Protein AF-A0A0S8DBJ0-F1 (afdb_monomer_lite)

Secondary structure (DSSP, 8-state):
------HHHHHHHHHHHHHHHHHHHHHHHHHHHHHTT-S--SS-TTTGGGGTTS-HHHHHHHHIIIII--SS---GGGGGGGTTSTTGGGHHHHHHHHHHHHHHHHHHHHHHHHHT-HHHHHHHHHHHHHHHHHHTT------

Structure (mmCIF, N/CA/C/O backbone):
data_AF-A0A0S8DBJ0-F1
#
_entry.id   AF-A0A0S8DBJ0-F1
#
loop_
_atom_site.group_PDB
_atom_site.id
_atom_site.type_symbol
_atom_site.label_atom_id
_atom_site.label_alt_id
_atom_site.label_comp_id
_atom_site.label_asym_id
_atom_site.label_entity_id
_atom_site.label_seq_id
_atom_site.pdbx_PDB_ins_code
_atom_site.Cartn_x
_atom_site.Cartn_y
_atom_site.Cartn_z
_atom_site.occupancy
_atom_site.B_iso_or_equiv
_atom_site.auth_seq_id
_atom_site.auth_comp_id
_atom_site.auth_asym_id
_atom_site.auth_atom_id
_atom_site.pdbx_PDB_model_num
ATOM 1 N N . MET A 1 1 ? -16.990 -23.421 27.534 1.00 41.00 1 MET A N 1
ATOM 2 C CA . MET A 1 1 ? -17.437 -22.055 27.180 1.00 41.00 1 MET A CA 1
ATOM 3 C C . MET A 1 1 ? -17.169 -21.845 25.702 1.00 41.00 1 MET A C 1
ATOM 5 O O . MET A 1 1 ? -16.012 -21.768 25.320 1.00 41.00 1 MET A O 1
ATOM 9 N N . SER A 1 2 ? -18.210 -21.824 24.866 1.00 45.91 2 SER A N 1
ATOM 10 C CA . SER A 1 2 ? -18.066 -21.395 23.471 1.00 45.91 2 SER A CA 1
ATOM 11 C C . SER A 1 2 ? -17.795 -19.893 23.494 1.00 45.91 2 SER A C 1
ATOM 13 O O . SER A 1 2 ? -18.705 -19.124 23.796 1.00 45.91 2 SER A O 1
ATOM 15 N N . SER A 1 3 ? -16.544 -19.488 23.274 1.00 54.16 3 SER A N 1
ATOM 16 C CA . SER A 1 3 ? -16.155 -18.083 23.124 1.00 54.16 3 SER A CA 1
ATOM 17 C C . SER A 1 3 ? -16.946 -17.488 21.957 1.00 54.16 3 SER A C 1
ATOM 19 O O . SER A 1 3 ? -16.649 -17.769 20.797 1.00 54.16 3 SER A O 1
ATOM 21 N N . LYS A 1 4 ? -18.030 -16.758 22.242 1.00 74.00 4 LYS A N 1
ATOM 22 C CA . LYS A 1 4 ? -18.738 -15.994 21.213 1.00 74.00 4 LYS A CA 1
ATOM 23 C C . LYS A 1 4 ? -17.869 -14.782 20.901 1.00 74.00 4 LYS A C 1
ATOM 25 O O . LYS A 1 4 ? -17.658 -13.955 21.782 1.00 74.00 4 LYS A O 1
ATOM 30 N N . ALA A 1 5 ? -17.354 -14.719 19.677 1.00 77.19 5 ALA A N 1
ATOM 31 C CA . ALA A 1 5 ? -16.628 -13.557 19.184 1.00 77.19 5 ALA A CA 1
ATOM 32 C C . ALA A 1 5 ? -17.507 -12.303 19.296 1.00 77.19 5 ALA A C 1
ATOM 34 O O . ALA A 1 5 ? -18.710 -12.358 19.024 1.00 77.19 5 ALA A O 1
ATOM 35 N N . THR A 1 6 ? -16.910 -11.187 19.708 1.00 82.75 6 THR A N 1
ATOM 36 C CA . THR A 1 6 ? -17.620 -9.908 19.813 1.00 82.75 6 THR A CA 1
ATOM 37 C C . THR A 1 6 ? -17.967 -9.374 18.420 1.00 82.75 6 THR A C 1
ATOM 39 O O . THR A 1 6 ? -17.293 -9.703 17.442 1.00 82.75 6 THR A O 1
ATOM 42 N N . GLU A 1 7 ? -18.993 -8.528 18.311 1.00 85.62 7 GLU A N 1
ATOM 43 C CA . GLU A 1 7 ? -19.439 -7.959 17.029 1.00 85.62 7 GLU A CA 1
ATOM 44 C C . GLU A 1 7 ? -18.301 -7.262 16.265 1.00 85.62 7 GLU A C 1
ATOM 46 O O . GLU A 1 7 ? -18.177 -7.423 15.053 1.00 85.62 7 GLU A O 1
ATOM 51 N N . GLU A 1 8 ? -17.400 -6.572 16.967 1.00 85.06 8 GLU A N 1
ATOM 52 C CA . GLU A 1 8 ? -16.236 -5.907 16.377 1.00 85.06 8 GLU A CA 1
ATOM 53 C C . GLU A 1 8 ? -15.179 -6.898 15.878 1.00 85.06 8 GLU A C 1
ATOM 55 O O . GLU A 1 8 ? -14.555 -6.656 14.848 1.00 85.06 8 GLU A O 1
ATOM 60 N N . GLN A 1 9 ? -14.990 -8.030 16.566 1.00 85.12 9 GLN A N 1
ATOM 61 C CA . GLN A 1 9 ? -14.061 -9.079 16.127 1.00 85.12 9 GLN A CA 1
ATOM 62 C C . GLN A 1 9 ? -14.576 -9.765 14.862 1.00 85.12 9 GLN A C 1
ATOM 64 O O . GLN A 1 9 ? -13.801 -10.040 13.948 1.00 85.12 9 GLN A O 1
ATOM 69 N N . LEU A 1 10 ? -15.889 -9.999 14.789 1.00 89.69 10 LEU A N 1
ATOM 70 C CA . LEU A 1 10 ? -16.535 -10.515 13.586 1.00 89.69 10 LEU A CA 1
ATOM 71 C C . LEU A 1 10 ? -16.459 -9.502 12.440 1.00 89.69 10 LEU A C 1
ATOM 73 O O . LEU A 1 10 ? -16.158 -9.883 11.312 1.00 89.69 10 LEU A O 1
ATOM 77 N N . LEU A 1 11 ? -16.686 -8.212 12.710 1.00 89.31 11 LEU A N 1
ATOM 78 C CA . LEU A 1 11 ? -16.542 -7.152 11.711 1.00 89.31 11 LEU A CA 1
ATOM 79 C C . LEU A 1 11 ? -15.111 -7.090 11.162 1.00 89.31 11 LEU A C 1
ATOM 81 O O . LEU A 1 11 ? -14.926 -7.104 9.947 1.00 89.31 11 LEU A O 1
ATOM 85 N N . TYR A 1 12 ? -14.114 -7.078 12.050 1.00 89.75 12 TYR A N 1
ATOM 86 C CA . TYR A 1 12 ? -12.697 -7.111 11.694 1.00 89.75 12 TYR A CA 1
ATOM 87 C C . TYR A 1 12 ? -12.376 -8.328 10.820 1.00 89.75 12 TYR A C 1
ATOM 89 O O . TYR A 1 12 ? -11.821 -8.175 9.733 1.00 89.75 12 TYR A O 1
ATOM 97 N N . ALA A 1 13 ? -12.768 -9.529 11.260 1.00 90.81 13 ALA A N 1
ATOM 98 C CA . ALA A 1 13 ? -12.495 -10.771 10.544 1.00 90.81 13 ALA A CA 1
ATOM 99 C C . ALA A 1 13 ? -13.129 -10.779 9.147 1.00 90.81 13 ALA A C 1
ATOM 101 O O . ALA A 1 13 ? -12.462 -11.127 8.179 1.00 90.81 13 ALA A O 1
ATOM 102 N N . ASN A 1 14 ? -14.376 -10.319 9.024 1.00 93.19 14 ASN A N 1
ATOM 103 C CA . ASN A 1 14 ? -15.080 -10.252 7.743 1.00 93.19 14 ASN A CA 1
ATOM 104 C C . ASN A 1 14 ? -14.426 -9.274 6.755 1.00 93.19 14 ASN A C 1
ATOM 106 O O . ASN A 1 14 ? -14.379 -9.546 5.554 1.00 93.19 14 ASN A O 1
ATOM 110 N N . ILE A 1 15 ? -13.959 -8.115 7.233 1.00 93.50 15 ILE A N 1
ATOM 111 C CA . ILE A 1 15 ? -13.255 -7.141 6.385 1.00 93.50 15 ILE A CA 1
ATOM 112 C C . ILE A 1 15 ? -11.900 -7.710 5.968 1.00 93.50 15 ILE A C 1
ATOM 114 O O . ILE A 1 15 ? -11.559 -7.654 4.787 1.00 93.50 15 ILE A O 1
ATOM 118 N N . LEU A 1 16 ? -11.162 -8.293 6.915 1.00 93.62 16 LEU A N 1
ATOM 119 C CA . LEU A 1 16 ? -9.848 -8.868 6.660 1.00 93.62 16 LEU A CA 1
ATOM 120 C C . LEU A 1 16 ? -9.920 -10.032 5.668 1.00 93.62 16 LEU A C 1
ATOM 122 O O . LEU A 1 16 ? -9.136 -10.068 4.727 1.00 93.62 16 LEU A O 1
ATOM 126 N N . GLU A 1 17 ? -10.875 -10.946 5.832 1.00 94.81 17 GLU A N 1
ATOM 127 C CA . GLU A 1 17 ? -11.075 -12.087 4.934 1.00 94.81 17 GLU A CA 1
ATOM 128 C C . GLU A 1 17 ? -11.366 -11.624 3.503 1.00 94.81 17 GLU A C 1
ATOM 130 O O . GLU A 1 17 ? -10.691 -12.040 2.559 1.00 94.81 17 GLU A O 1
ATOM 135 N N . LYS A 1 18 ? -12.325 -10.705 3.332 1.00 94.38 18 LYS A N 1
ATOM 136 C CA . LYS A 1 18 ? -12.669 -10.161 2.010 1.00 94.38 18 LYS A CA 1
ATOM 137 C C . LYS A 1 18 ? -11.501 -9.399 1.397 1.00 94.38 18 LYS A C 1
ATOM 139 O O . LYS A 1 18 ? -11.206 -9.588 0.221 1.00 94.38 18 LYS A O 1
ATOM 144 N N . GLY A 1 19 ? -10.837 -8.555 2.184 1.00 93.19 19 GLY A N 1
ATOM 145 C CA . GLY A 1 19 ? -9.683 -7.777 1.744 1.00 93.19 19 GLY A CA 1
ATOM 146 C C . GLY A 1 19 ? -8.518 -8.665 1.314 1.00 93.19 19 GLY A C 1
ATOM 147 O O . GLY A 1 19 ? -7.934 -8.440 0.256 1.00 93.19 19 GLY A O 1
ATOM 148 N N . MET A 1 20 ? -8.235 -9.719 2.081 1.00 95.06 20 MET A N 1
ATOM 149 C CA . MET A 1 20 ? -7.216 -10.715 1.764 1.00 95.06 20 MET A CA 1
ATOM 150 C C . MET A 1 20 ? -7.549 -11.464 0.477 1.00 95.06 20 MET A C 1
ATOM 152 O O . MET A 1 20 ? -6.696 -11.565 -0.398 1.00 95.06 20 MET A O 1
ATOM 156 N N . LEU A 1 21 ? -8.781 -11.957 0.333 1.00 95.81 21 LEU A N 1
ATOM 157 C CA . LEU A 1 21 ? -9.194 -12.713 -0.847 1.00 95.81 21 LEU A CA 1
ATOM 158 C C . LEU A 1 21 ? -9.151 -11.847 -2.113 1.00 95.81 21 LEU A C 1
ATOM 160 O O . LEU A 1 21 ? -8.631 -12.284 -3.138 1.00 95.81 21 LEU A O 1
ATOM 164 N N . VAL A 1 22 ? -9.623 -10.599 -2.032 1.00 95.94 22 VAL A N 1
ATOM 165 C CA . VAL A 1 22 ? -9.529 -9.631 -3.135 1.00 95.94 22 VAL A CA 1
ATOM 166 C C . VAL A 1 22 ? -8.069 -9.330 -3.474 1.00 95.94 22 VAL A C 1
ATOM 168 O O . VAL A 1 22 ? -7.689 -9.411 -4.640 1.00 95.94 22 VAL A O 1
ATOM 171 N N . GLY A 1 23 ? -7.241 -9.022 -2.474 1.00 94.62 23 GLY A N 1
ATOM 172 C CA . GLY A 1 23 ? -5.823 -8.725 -2.675 1.00 94.62 23 GLY A CA 1
ATOM 173 C C . GLY A 1 23 ? -5.051 -9.906 -3.264 1.00 94.62 23 GLY A C 1
ATOM 174 O O . GLY A 1 23 ? -4.247 -9.718 -4.170 1.00 94.62 23 GLY A O 1
ATOM 175 N N . LEU A 1 24 ? -5.348 -11.128 -2.820 1.00 95.38 24 LEU A N 1
ATOM 176 C CA . LEU A 1 24 ? -4.739 -12.357 -3.321 1.00 95.38 24 LEU A CA 1
ATOM 177 C C . LEU A 1 24 ? -5.120 -12.635 -4.779 1.00 95.38 24 LEU A C 1
ATOM 179 O O . LEU A 1 24 ? -4.248 -12.921 -5.596 1.00 95.38 24 LEU A O 1
ATOM 183 N N . ILE A 1 25 ? -6.408 -12.525 -5.122 1.00 97.06 25 ILE A N 1
ATOM 184 C CA . ILE A 1 25 ? -6.869 -12.684 -6.508 1.00 97.06 25 ILE A CA 1
ATOM 185 C C . ILE A 1 25 ? -6.199 -11.641 -7.403 1.00 97.06 25 ILE A C 1
ATOM 187 O O . ILE A 1 25 ? -5.672 -11.988 -8.460 1.00 97.06 25 ILE A O 1
ATOM 191 N N . LEU A 1 26 ? -6.171 -10.378 -6.967 1.00 96.06 26 LEU A N 1
ATOM 192 C CA . LEU A 1 26 ? -5.497 -9.315 -7.706 1.00 96.06 26 LEU A CA 1
ATOM 193 C C . LEU A 1 26 ? -4.005 -9.601 -7.870 1.00 96.06 26 LEU A C 1
ATOM 195 O O . LEU A 1 26 ? -3.502 -9.412 -8.968 1.00 96.06 26 LEU A O 1
ATOM 199 N N . MET A 1 27 ? -3.326 -10.119 -6.844 1.00 95.56 27 MET A N 1
ATOM 200 C CA . MET A 1 27 ? -1.913 -10.497 -6.917 1.00 95.56 27 MET A CA 1
ATOM 201 C C . MET A 1 27 ? -1.653 -11.531 -8.012 1.00 95.56 27 MET A C 1
ATOM 203 O O . MET A 1 27 ? -0.734 -11.354 -8.807 1.00 95.56 27 MET A O 1
ATOM 207 N N . PHE A 1 28 ? -2.479 -12.577 -8.110 1.00 96.38 28 PHE A N 1
ATOM 208 C CA . PHE A 1 28 ? -2.349 -13.554 -9.194 1.00 96.38 28 PHE A CA 1
ATOM 209 C C . PHE A 1 28 ? -2.597 -12.932 -10.570 1.00 96.38 28 PHE A C 1
ATOM 211 O O . PHE A 1 28 ? -1.859 -13.226 -11.509 1.00 96.38 28 PHE A O 1
ATOM 218 N N . ILE A 1 29 ? -3.603 -12.063 -10.693 1.00 95.88 29 ILE A N 1
ATOM 219 C CA . ILE A 1 29 ? -3.930 -11.399 -11.960 1.00 95.88 29 ILE A CA 1
ATOM 220 C C . ILE A 1 29 ? -2.789 -10.471 -12.394 1.00 95.88 29 ILE A C 1
ATOM 222 O O . ILE A 1 29 ? -2.299 -10.599 -13.513 1.00 95.88 29 ILE A O 1
ATOM 226 N N . THR A 1 30 ? -2.336 -9.561 -11.528 1.00 94.69 30 THR A N 1
ATOM 227 C CA . THR A 1 30 ? -1.266 -8.604 -11.855 1.00 94.69 30 THR A CA 1
ATOM 228 C C . THR A 1 30 ? 0.048 -9.313 -12.143 1.00 94.69 30 THR A C 1
ATOM 230 O O . THR A 1 30 ? 0.755 -8.939 -13.078 1.00 94.69 30 THR A O 1
ATOM 233 N N . PHE A 1 31 ? 0.347 -10.379 -11.399 1.00 92.62 31 PHE A N 1
ATOM 234 C CA . PHE A 1 31 ? 1.563 -11.148 -11.609 1.00 92.62 31 PHE A CA 1
ATOM 235 C C . PHE A 1 31 ? 1.523 -11.913 -12.932 1.00 92.62 31 PHE A C 1
ATOM 237 O O . PHE A 1 31 ? 2.505 -11.910 -13.671 1.00 92.62 31 PHE A O 1
ATOM 244 N N . ALA A 1 32 ? 0.378 -12.504 -13.285 1.00 93.69 32 ALA A N 1
ATOM 245 C CA . ALA A 1 32 ? 0.196 -13.127 -14.591 1.00 93.69 32 ALA A CA 1
ATOM 246 C C . ALA A 1 32 ? 0.358 -12.103 -15.728 1.00 93.69 32 ALA A C 1
ATOM 248 O O . ALA A 1 32 ? 1.084 -12.371 -16.683 1.00 93.69 32 ALA A O 1
ATOM 249 N N . LEU A 1 33 ? -0.248 -10.913 -15.612 1.00 92.44 33 LEU A N 1
ATOM 250 C CA . LEU A 1 33 ? -0.095 -9.839 -16.604 1.00 92.44 33 LEU A CA 1
ATOM 251 C C . LEU A 1 33 ? 1.376 -9.455 -16.823 1.00 92.44 33 LEU A C 1
ATOM 253 O O . LEU A 1 33 ? 1.784 -9.249 -17.966 1.00 92.44 33 LEU A O 1
ATOM 257 N N . TYR A 1 34 ? 2.160 -9.402 -15.743 1.00 90.62 34 TYR A N 1
ATOM 258 C CA . TYR A 1 34 ? 3.590 -9.111 -15.792 1.00 90.62 34 TYR A CA 1
ATOM 259 C C . TYR A 1 34 ? 4.403 -10.238 -16.441 1.00 90.62 34 TYR A C 1
ATOM 261 O O . TYR A 1 34 ? 5.133 -9.995 -17.398 1.00 90.62 34 TYR A O 1
ATOM 269 N N . VAL A 1 35 ? 4.250 -11.481 -15.971 1.00 90.06 35 VAL A N 1
ATOM 270 C CA . VAL A 1 35 ? 5.046 -12.629 -16.447 1.00 90.06 35 VAL A CA 1
ATOM 271 C C . VAL A 1 35 ? 4.748 -12.972 -17.905 1.00 90.06 35 VAL A C 1
ATOM 273 O O . VAL A 1 35 ? 5.663 -13.303 -18.655 1.00 90.06 35 VAL A O 1
ATOM 276 N N . PHE A 1 36 ? 3.486 -12.874 -18.329 1.00 91.62 36 PHE A N 1
ATOM 277 C CA . PHE A 1 36 ? 3.112 -13.106 -19.725 1.00 91.62 36 PHE A CA 1
ATOM 278 C C . PHE A 1 36 ? 3.428 -11.916 -20.643 1.00 91.62 36 PHE A C 1
ATOM 280 O O . PHE A 1 36 ? 3.184 -12.009 -21.844 1.00 91.62 36 PHE A O 1
ATOM 287 N N . GLY A 1 37 ? 3.954 -10.807 -20.107 1.00 87.94 37 GLY A N 1
ATOM 288 C CA . GLY A 1 37 ? 4.303 -9.620 -20.890 1.00 87.94 37 GLY A CA 1
ATOM 289 C C . GLY A 1 37 ? 3.104 -8.997 -21.606 1.00 87.94 37 GLY A C 1
ATOM 290 O O . GLY A 1 37 ? 3.264 -8.405 -22.670 1.00 87.94 37 GLY A O 1
ATOM 291 N N . ILE A 1 38 ? 1.894 -9.155 -21.052 1.00 90.06 38 ILE A N 1
ATOM 292 C CA . ILE A 1 38 ? 0.654 -8.631 -21.651 1.00 90.06 38 ILE A CA 1
ATOM 293 C C . ILE A 1 38 ? 0.668 -7.094 -21.646 1.00 90.06 38 ILE A C 1
ATOM 295 O O . ILE A 1 38 ? 0.087 -6.463 -22.527 1.00 90.06 38 ILE A O 1
ATOM 299 N N . MET A 1 39 ? 1.352 -6.494 -20.667 1.00 88.75 39 MET A N 1
ATOM 300 C CA . MET A 1 39 ? 1.553 -5.052 -20.531 1.00 88.75 39 MET A CA 1
ATOM 301 C C . MET A 1 39 ? 3.055 -4.728 -20.605 1.00 88.75 39 MET A C 1
ATOM 303 O O . MET A 1 39 ? 3.849 -5.520 -20.087 1.00 88.75 39 MET A O 1
ATOM 307 N N . PRO A 1 40 ? 3.472 -3.596 -21.213 1.00 87.12 40 PRO A N 1
ATOM 308 C CA . PRO A 1 40 ? 4.874 -3.185 -21.198 1.00 87.12 40 PRO A CA 1
ATOM 309 C C . PRO A 1 40 ? 5.372 -3.048 -19.758 1.00 87.12 40 PRO A C 1
ATOM 311 O O . PRO A 1 40 ? 4.701 -2.441 -18.928 1.00 87.12 40 PRO A O 1
ATOM 314 N N . ALA A 1 41 ? 6.530 -3.624 -19.454 1.00 89.19 41 ALA A N 1
ATOM 315 C CA . ALA A 1 41 ? 7.215 -3.423 -18.181 1.00 89.19 41 ALA A CA 1
ATOM 316 C C . ALA A 1 41 ? 8.146 -2.211 -18.285 1.00 89.19 41 ALA A C 1
ATOM 318 O O . ALA A 1 41 ? 8.727 -1.984 -19.349 1.00 89.19 41 ALA A O 1
ATOM 319 N N . ALA A 1 42 ? 8.308 -1.454 -17.198 1.00 87.69 42 ALA A N 1
ATOM 320 C CA . ALA A 1 42 ? 9.287 -0.371 -17.174 1.00 87.69 42 ALA A CA 1
ATOM 321 C C . ALA A 1 42 ? 10.714 -0.927 -17.252 1.00 87.69 42 ALA A C 1
ATOM 323 O O . ALA A 1 42 ? 11.555 -0.361 -17.943 1.00 87.69 42 ALA A O 1
ATOM 324 N N . ILE A 1 43 ? 10.968 -2.054 -16.583 1.00 87.38 43 ILE A N 1
ATOM 325 C CA . ILE A 1 43 ? 12.258 -2.744 -16.609 1.00 87.38 43 ILE A CA 1
ATOM 326 C C . ILE A 1 43 ? 12.090 -4.091 -17.325 1.00 87.38 43 ILE A C 1
ATOM 328 O O . ILE A 1 43 ? 11.259 -4.906 -16.909 1.00 87.38 43 ILE A O 1
ATOM 332 N N . PRO A 1 44 ? 12.874 -4.378 -18.380 1.00 86.12 44 PRO A N 1
ATOM 333 C CA . PRO A 1 44 ? 12.843 -5.676 -19.040 1.00 86.12 44 PRO A CA 1
ATOM 334 C C . PRO A 1 44 ? 13.170 -6.821 -18.071 1.00 86.12 44 PRO A C 1
ATOM 336 O O . PRO A 1 44 ? 14.158 -6.779 -17.336 1.00 86.12 44 PRO A O 1
ATOM 339 N N . VAL A 1 45 ? 12.383 -7.900 -18.122 1.00 84.06 45 VAL A N 1
ATOM 340 C CA . VAL A 1 45 ? 12.561 -9.087 -17.260 1.00 84.06 45 VAL A CA 1
ATOM 341 C C . VAL A 1 45 ? 13.953 -9.719 -17.424 1.00 84.06 45 VAL A C 1
ATOM 343 O O . VAL A 1 45 ? 14.491 -10.285 -16.477 1.00 84.06 45 VAL A O 1
ATOM 346 N N . SER A 1 46 ? 14.566 -9.597 -18.603 1.00 86.12 46 SER A N 1
ATOM 347 C CA . SER A 1 46 ? 15.928 -10.076 -18.875 1.00 86.12 46 SER A CA 1
ATOM 348 C C . SER A 1 46 ? 17.017 -9.295 -18.138 1.00 86.12 46 SER A C 1
ATOM 350 O O . SER A 1 46 ? 18.090 -9.841 -17.901 1.00 86.12 46 SER A O 1
ATOM 352 N N . GLU A 1 47 ? 16.758 -8.035 -17.791 1.00 86.56 47 GLU A N 1
ATOM 353 C CA . GLU A 1 47 ? 17.750 -7.123 -17.214 1.00 86.56 47 GLU A CA 1
ATOM 354 C C . GLU A 1 47 ? 17.571 -6.944 -15.704 1.00 86.56 47 GLU A C 1
ATOM 356 O O . GLU A 1 47 ? 18.524 -6.582 -15.015 1.00 86.56 47 GLU A O 1
ATOM 361 N N . ILE A 1 48 ? 16.392 -7.270 -15.159 1.00 86.56 48 ILE A N 1
ATOM 362 C CA . ILE A 1 48 ? 16.056 -7.038 -13.746 1.00 86.56 48 ILE A CA 1
ATOM 363 C C . ILE A 1 48 ? 17.047 -7.686 -12.767 1.00 86.56 48 ILE A C 1
ATOM 365 O O . ILE A 1 48 ? 17.345 -7.114 -11.722 1.00 86.56 48 ILE A O 1
ATOM 369 N N . SER A 1 49 ? 17.602 -8.850 -13.115 1.00 90.38 49 SER A N 1
ATOM 370 C CA . SER A 1 49 ? 18.558 -9.587 -12.279 1.00 90.38 49 SER A CA 1
ATOM 371 C C . SER A 1 49 ? 19.890 -8.858 -12.102 1.00 90.38 49 SER A C 1
ATOM 373 O O . SER A 1 49 ? 20.548 -9.030 -11.075 1.00 90.38 49 SER A O 1
ATOM 375 N N . SER A 1 50 ? 20.274 -8.004 -13.057 1.00 90.56 50 SER A N 1
ATOM 376 C CA . SER A 1 50 ? 21.504 -7.207 -12.971 1.00 90.56 50 SER A CA 1
ATOM 377 C C . SER A 1 50 ? 21.447 -6.156 -11.856 1.00 90.56 50 SER A C 1
ATOM 379 O O . SER A 1 50 ? 22.480 -5.780 -11.301 1.00 90.56 50 SER A O 1
ATOM 381 N N . TYR A 1 51 ? 20.236 -5.753 -11.465 1.00 90.56 51 TYR A N 1
ATOM 382 C CA . TYR A 1 51 ? 19.994 -4.714 -10.473 1.00 90.56 51 TYR A CA 1
ATOM 383 C C . TYR A 1 51 ? 19.797 -5.242 -9.041 1.00 90.56 51 TYR A C 1
ATOM 385 O O . TYR A 1 51 ? 19.814 -4.459 -8.097 1.00 90.56 51 TYR A O 1
ATOM 393 N N . TRP A 1 52 ? 19.648 -6.557 -8.833 1.00 90.75 52 TRP A N 1
ATOM 394 C CA . TRP A 1 52 ? 19.286 -7.133 -7.522 1.00 90.75 52 TRP A CA 1
ATOM 395 C C . TRP A 1 52 ? 20.307 -6.901 -6.406 1.00 90.75 52 TRP A C 1
ATOM 397 O O . TRP A 1 52 ? 19.949 -6.923 -5.232 1.00 90.75 52 TRP A O 1
ATOM 407 N N . ASN A 1 53 ? 21.573 -6.697 -6.767 1.00 92.69 53 ASN A N 1
ATOM 408 C CA . ASN A 1 53 ? 22.650 -6.480 -5.801 1.00 92.69 53 ASN A CA 1
ATOM 409 C C . ASN A 1 53 ? 22.862 -4.996 -5.464 1.00 92.69 53 ASN A C 1
ATOM 411 O O . ASN A 1 53 ? 23.736 -4.681 -4.657 1.00 92.69 53 ASN A O 1
ATOM 415 N N . GLN A 1 54 ? 22.120 -4.082 -6.096 1.00 93.00 54 GLN A N 1
ATOM 416 C CA . GLN A 1 54 ? 22.286 -2.651 -5.871 1.00 93.00 54 GLN A CA 1
ATOM 417 C C . GLN A 1 54 ? 21.519 -2.190 -4.623 1.00 93.00 54 GLN A C 1
ATOM 419 O O . GLN A 1 54 ? 20.397 -2.648 -4.380 1.00 93.00 54 GLN A O 1
ATOM 424 N N . PRO A 1 55 ? 22.075 -1.246 -3.843 1.00 93.81 55 PRO A N 1
ATOM 425 C CA . PRO A 1 55 ? 21.304 -0.505 -2.855 1.00 93.81 55 PRO A CA 1
ATOM 426 C C . PRO A 1 55 ? 20.079 0.151 -3.501 1.00 93.81 55 PRO A C 1
ATOM 428 O O . PRO A 1 55 ? 20.140 0.606 -4.640 1.00 93.81 55 PRO A O 1
ATOM 431 N N . VAL A 1 56 ? 18.971 0.255 -2.761 1.00 89.50 56 VAL A N 1
ATOM 432 C CA . VAL A 1 56 ? 17.698 0.773 -3.302 1.00 89.50 56 VAL A CA 1
ATOM 433 C C 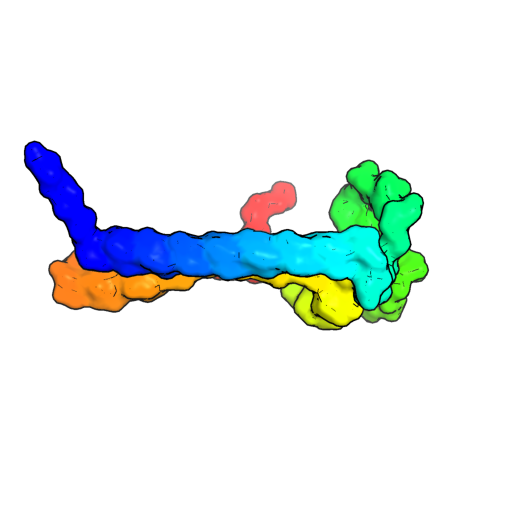. VAL A 1 56 ? 17.834 2.162 -3.933 1.00 89.50 56 VAL A C 1
ATOM 435 O O . VAL A 1 56 ? 17.193 2.437 -4.941 1.00 89.50 56 VAL A O 1
ATOM 438 N N . HIS A 1 57 ? 18.679 3.032 -3.373 1.00 90.44 57 HIS A N 1
ATOM 439 C CA . HIS A 1 57 ? 18.917 4.358 -3.937 1.00 90.44 57 HIS A CA 1
ATOM 440 C C . HIS A 1 57 ? 19.589 4.269 -5.312 1.00 90.44 57 HIS A C 1
ATOM 442 O O . HIS A 1 57 ? 19.075 4.837 -6.273 1.00 90.44 57 HIS A O 1
ATOM 448 N N . ASP A 1 58 ? 20.672 3.498 -5.415 1.00 92.62 58 ASP A N 1
ATOM 449 C CA . ASP A 1 58 ? 21.426 3.312 -6.657 1.00 92.62 58 ASP A CA 1
ATOM 450 C C . ASP A 1 58 ? 20.572 2.620 -7.723 1.00 92.62 58 ASP A C 1
ATOM 452 O O . ASP A 1 58 ? 20.585 3.025 -8.882 1.00 92.62 58 ASP A O 1
ATOM 456 N N . TYR A 1 59 ? 19.749 1.650 -7.313 1.00 91.88 59 TYR A N 1
ATOM 457 C CA . TYR A 1 59 ? 18.746 1.028 -8.173 1.00 91.88 59 TYR A CA 1
ATOM 458 C C . TYR A 1 59 ? 17.778 2.062 -8.753 1.00 91.88 59 TYR A C 1
ATOM 460 O O . TYR A 1 59 ? 17.577 2.104 -9.964 1.00 91.88 59 TYR A O 1
ATOM 468 N N . LEU A 1 60 ? 17.193 2.919 -7.908 1.00 91.38 60 LEU A N 1
ATOM 469 C CA . LEU A 1 60 ? 16.238 3.936 -8.353 1.00 91.38 60 LEU A CA 1
ATOM 470 C C . LEU A 1 60 ? 16.878 4.952 -9.308 1.00 91.38 60 LEU A C 1
ATOM 472 O O . LEU A 1 60 ? 16.228 5.374 -10.264 1.00 91.38 60 LEU A O 1
ATOM 476 N N . VAL A 1 61 ? 18.139 5.327 -9.070 1.00 92.81 61 VAL A N 1
ATOM 477 C CA . VAL A 1 61 ? 18.913 6.177 -9.986 1.00 92.81 61 VAL A CA 1
ATOM 478 C C . VAL A 1 61 ? 19.121 5.460 -11.317 1.00 92.81 61 VAL A C 1
ATOM 480 O O . VAL A 1 61 ? 18.762 6.000 -12.363 1.00 92.81 61 VAL A O 1
ATOM 483 N N . ALA A 1 62 ? 19.602 4.216 -11.287 1.00 92.25 62 ALA A N 1
ATOM 484 C CA . ALA A 1 62 ? 19.901 3.450 -12.488 1.00 92.25 62 ALA A CA 1
ATOM 485 C C . ALA A 1 62 ? 18.656 3.201 -13.351 1.00 92.25 62 ALA A C 1
ATOM 487 O O . ALA A 1 62 ? 18.721 3.346 -14.570 1.00 92.25 62 ALA A O 1
ATOM 488 N N . ILE A 1 63 ? 17.503 2.868 -12.762 1.00 91.62 63 ILE A N 1
ATOM 489 C CA . ILE A 1 63 ? 16.276 2.668 -13.550 1.00 91.62 63 ILE A CA 1
ATOM 490 C C . ILE A 1 63 ? 15.727 3.985 -14.107 1.00 91.62 63 ILE A C 1
ATOM 492 O O . ILE A 1 63 ? 15.131 3.997 -15.185 1.00 91.62 63 ILE A O 1
ATOM 496 N N . ASN A 1 64 ? 15.930 5.100 -13.396 1.00 91.25 64 ASN A N 1
ATOM 497 C CA . ASN A 1 64 ? 15.507 6.406 -13.880 1.00 91.25 64 ASN A CA 1
ATOM 498 C C . ASN A 1 64 ? 16.357 6.860 -15.066 1.00 91.25 64 ASN A C 1
ATOM 500 O O . ASN A 1 64 ? 15.818 7.383 -16.034 1.00 91.25 64 ASN A O 1
ATOM 504 N N . GLU A 1 65 ? 17.665 6.621 -15.020 1.00 89.44 65 GLU A N 1
ATOM 505 C CA . GLU A 1 65 ? 18.570 6.957 -16.119 1.00 89.44 65 GLU A CA 1
ATOM 506 C C . GLU A 1 65 ? 18.405 6.045 -17.336 1.00 89.44 65 GLU A C 1
ATOM 508 O O . GLU A 1 65 ? 18.492 6.536 -18.456 1.00 89.44 65 GLU A O 1
ATOM 513 N N . ASN A 1 66 ? 18.162 4.745 -17.135 1.00 89.62 66 ASN A N 1
ATOM 514 C CA . ASN A 1 66 ? 18.142 3.770 -18.231 1.00 89.62 66 ASN A CA 1
ATOM 515 C C . ASN A 1 66 ? 16.757 3.551 -18.859 1.00 89.62 66 ASN A C 1
ATOM 517 O O . ASN A 1 66 ? 16.691 3.176 -20.028 1.00 89.62 66 ASN A O 1
ATOM 521 N N . PHE A 1 67 ? 15.663 3.752 -18.110 1.00 89.69 67 PHE A N 1
ATOM 522 C CA . PHE A 1 67 ? 14.318 3.377 -18.571 1.00 89.69 67 PHE A CA 1
ATOM 523 C C . PHE A 1 67 ? 13.263 4.480 -18.413 1.00 89.69 67 PHE A C 1
ATOM 525 O O . PHE A 1 67 ? 12.490 4.720 -19.340 1.00 89.69 67 PHE A O 1
ATOM 532 N N . LEU A 1 68 ? 13.175 5.131 -17.245 1.00 88.69 68 LEU A N 1
ATOM 533 C CA . LEU A 1 68 ? 12.032 6.010 -16.935 1.00 88.69 68 LEU A CA 1
ATOM 534 C C . LEU A 1 68 ? 12.213 7.455 -17.412 1.00 88.69 68 LEU A C 1
ATOM 536 O O . LEU A 1 68 ? 11.246 8.069 -17.858 1.00 88.69 68 LEU A O 1
ATOM 540 N N . HIS A 1 69 ? 13.428 7.995 -17.308 1.00 87.75 69 HIS A N 1
ATOM 541 C CA . HIS A 1 69 ? 13.802 9.368 -17.661 1.00 87.75 69 HIS A CA 1
ATOM 542 C C . HIS A 1 69 ? 12.910 10.453 -17.028 1.00 87.75 69 HIS A C 1
ATOM 544 O O . HIS A 1 69 ? 12.511 11.409 -17.695 1.00 87.75 69 HIS A O 1
ATOM 550 N N . TRP A 1 70 ? 12.560 10.313 -15.746 1.00 87.81 70 TRP A N 1
ATOM 551 C CA . TRP A 1 70 ? 11.774 11.319 -15.022 1.00 87.81 70 TRP A CA 1
ATOM 552 C C . TRP A 1 70 ? 12.664 12.365 -14.352 1.00 87.81 70 TRP A C 1
ATOM 554 O O . TRP A 1 70 ? 13.801 12.086 -13.971 1.00 87.81 70 TRP A O 1
ATOM 564 N N . ASP A 1 71 ? 12.100 13.555 -14.122 1.00 87.19 71 ASP A N 1
ATOM 565 C CA . ASP A 1 71 ? 12.773 14.655 -13.412 1.00 87.19 71 ASP A CA 1
ATOM 566 C C . ASP A 1 71 ? 13.150 14.300 -11.962 1.00 87.19 71 ASP A C 1
ATOM 568 O O . ASP A 1 71 ? 13.992 14.950 -11.347 1.00 87.19 71 ASP A O 1
ATOM 572 N N . HIS A 1 72 ? 12.490 13.298 -11.380 1.00 85.94 72 HIS A N 1
ATOM 573 C CA . HIS A 1 72 ? 12.674 12.863 -10.000 1.00 85.94 72 HIS A CA 1
ATOM 574 C C . HIS A 1 72 ? 12.615 11.342 -9.894 1.00 85.94 72 HIS A C 1
ATOM 576 O O . HIS A 1 72 ? 11.877 10.679 -10.622 1.00 85.94 72 HIS A O 1
ATOM 582 N N . LEU A 1 73 ? 13.359 10.801 -8.925 1.00 87.38 73 LEU A N 1
ATOM 583 C CA . LEU A 1 73 ? 13.353 9.374 -8.620 1.00 87.38 73 LEU A CA 1
ATOM 584 C C . LEU A 1 73 ? 11.967 8.912 -8.161 1.00 87.38 73 LEU A C 1
ATOM 586 O O . LEU A 1 73 ? 11.262 9.609 -7.422 1.00 87.38 73 LEU A O 1
ATOM 590 N N . VAL A 1 74 ? 11.614 7.688 -8.543 1.00 86.06 74 VAL A N 1
ATOM 591 C CA . VAL A 1 74 ? 10.352 7.051 -8.159 1.00 86.06 74 VAL A CA 1
ATOM 592 C C . VAL A 1 74 ? 10.420 6.630 -6.695 1.00 86.06 74 VAL A C 1
ATOM 594 O O . VAL A 1 74 ? 10.792 5.511 -6.357 1.00 86.06 74 VAL A O 1
ATOM 597 N N . THR A 1 75 ? 10.060 7.548 -5.808 1.00 86.75 75 THR A N 1
ATOM 598 C CA . THR A 1 75 ? 10.035 7.320 -4.359 1.00 86.75 75 THR A CA 1
ATOM 599 C C . THR A 1 75 ? 8.634 7.518 -3.789 1.00 86.75 75 THR A C 1
ATOM 601 O O . THR A 1 75 ? 7.793 8.217 -4.371 1.00 86.75 75 THR A O 1
ATOM 604 N N . GLY A 1 76 ? 8.368 6.878 -2.645 1.00 85.31 76 GLY A N 1
ATOM 605 C CA . GLY A 1 76 ? 7.084 6.964 -1.946 1.00 85.31 76 GLY A CA 1
ATOM 606 C C . GLY A 1 76 ? 5.917 6.589 -2.857 1.00 85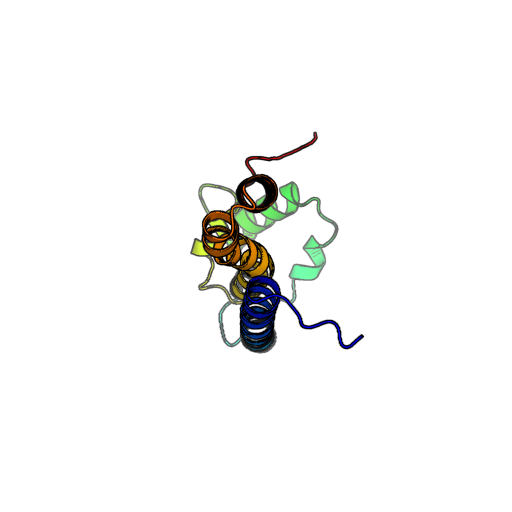.31 76 GLY A C 1
ATOM 607 O O . GLY A 1 76 ? 5.964 5.575 -3.538 1.00 85.31 76 GLY A O 1
ATOM 608 N N . TRP A 1 77 ? 4.890 7.437 -2.921 1.00 87.50 77 TRP A N 1
ATOM 609 C CA . TRP A 1 77 ? 3.676 7.220 -3.721 1.00 87.50 77 TRP A CA 1
ATOM 610 C C . TRP A 1 77 ? 3.834 7.466 -5.230 1.00 87.50 77 TRP A C 1
ATOM 612 O O . TRP A 1 77 ? 2.869 7.321 -5.981 1.00 87.50 77 TRP A O 1
ATOM 622 N N . SER A 1 78 ? 5.034 7.818 -5.705 1.00 89.19 78 SER A N 1
ATOM 623 C CA . SER A 1 78 ? 5.277 8.091 -7.130 1.00 89.19 78 SER A CA 1
ATOM 624 C C . SER A 1 78 ? 5.007 6.878 -8.026 1.00 89.19 78 SER A C 1
ATOM 626 O O . SER A 1 78 ? 4.665 7.057 -9.194 1.00 89.19 78 SER A O 1
ATOM 628 N N . TRP A 1 79 ? 5.066 5.658 -7.476 1.00 89.62 79 TRP A N 1
ATOM 629 C CA . TRP A 1 79 ? 4.735 4.420 -8.190 1.00 89.62 79 TRP A CA 1
ATOM 630 C C . TRP A 1 79 ? 3.298 4.391 -8.734 1.00 89.62 79 TRP A C 1
ATOM 632 O O . TRP A 1 79 ? 3.046 3.708 -9.721 1.00 89.62 79 TRP A O 1
ATOM 642 N N . ILE A 1 80 ? 2.359 5.166 -8.166 1.00 91.00 80 ILE A N 1
ATOM 643 C CA . ILE A 1 80 ? 0.976 5.257 -8.672 1.00 91.00 80 ILE A CA 1
ATOM 644 C C . ILE A 1 80 ? 0.960 5.720 -10.136 1.00 91.00 80 ILE A C 1
ATOM 646 O O . ILE A 1 80 ? 0.154 5.254 -10.940 1.00 91.00 80 ILE A O 1
ATOM 650 N N . LYS A 1 81 ? 1.882 6.611 -10.514 1.00 89.81 81 LYS A N 1
ATOM 651 C CA . LYS A 1 81 ? 2.009 7.099 -11.893 1.00 89.81 81 LYS A CA 1
ATOM 652 C C . LYS A 1 81 ? 2.525 6.018 -12.859 1.00 89.81 81 LYS A C 1
ATOM 654 O O . LYS A 1 81 ? 2.377 6.172 -14.065 1.00 89.81 81 LYS A O 1
ATOM 659 N N . LEU A 1 82 ? 3.099 4.929 -12.339 1.00 89.31 82 LEU A N 1
ATOM 660 C CA . LEU A 1 82 ? 3.645 3.801 -13.102 1.00 89.31 82 LEU A CA 1
ATOM 661 C C . LEU A 1 82 ? 2.685 2.614 -13.189 1.00 89.31 82 LEU A C 1
ATOM 663 O O . LEU A 1 82 ? 3.066 1.576 -13.705 1.00 89.31 82 LEU A O 1
ATOM 667 N N . ILE A 1 83 ? 1.430 2.743 -12.750 1.00 88.75 83 ILE A N 1
ATOM 668 C CA . ILE A 1 83 ? 0.441 1.650 -12.826 1.00 88.75 83 ILE A CA 1
ATOM 669 C C . ILE A 1 83 ? 0.224 1.140 -14.266 1.00 88.75 83 ILE A C 1
ATOM 671 O O . ILE A 1 83 ? -0.168 -0.008 -14.457 1.00 88.75 83 ILE A O 1
ATOM 675 N N . GLY A 1 84 ? 0.517 1.962 -15.281 1.00 85.94 84 GLY A N 1
ATOM 676 C CA . GLY A 1 84 ? 0.517 1.541 -16.687 1.00 85.94 84 GLY A CA 1
ATOM 677 C C . GLY A 1 84 ? 1.662 0.597 -17.083 1.00 85.94 84 GLY A C 1
ATOM 678 O O . GLY A 1 84 ? 1.669 0.120 -18.214 1.00 85.94 84 GLY A O 1
ATOM 679 N N . MET A 1 85 ? 2.612 0.333 -16.181 1.00 89.00 85 MET A N 1
ATOM 680 C CA . MET A 1 85 ? 3.763 -0.545 -16.388 1.00 89.00 85 MET A CA 1
ATOM 681 C C . MET A 1 85 ? 3.575 -1.873 -15.642 1.00 89.00 85 MET A C 1
ATOM 683 O O . MET A 1 85 ? 3.149 -1.910 -14.484 1.00 89.00 85 MET A O 1
ATOM 687 N N . GLY A 1 86 ? 3.830 -2.984 -16.337 1.00 87.12 86 GLY A N 1
ATOM 688 C CA . GLY A 1 86 ? 3.491 -4.345 -15.909 1.00 87.12 86 GLY A CA 1
ATOM 689 C C . GLY A 1 86 ? 4.172 -4.782 -14.618 1.00 87.12 86 GLY A C 1
ATOM 690 O O . GLY A 1 86 ? 3.588 -5.500 -13.817 1.00 87.12 86 GLY A O 1
ATOM 691 N N . ASP A 1 87 ? 5.386 -4.316 -14.378 1.00 88.75 87 ASP A N 1
ATOM 692 C CA . ASP A 1 87 ? 6.128 -4.516 -13.139 1.00 88.75 87 ASP A CA 1
ATOM 693 C C . ASP A 1 87 ? 5.488 -3.765 -11.961 1.00 88.75 87 ASP A C 1
ATOM 695 O O . ASP A 1 87 ? 5.260 -4.357 -10.902 1.00 88.75 87 ASP A O 1
ATOM 699 N N . PHE A 1 88 ? 5.103 -2.502 -12.156 1.00 91.31 88 PHE A N 1
ATOM 700 C CA . PHE A 1 88 ? 4.551 -1.640 -11.104 1.00 91.31 88 PHE A CA 1
ATOM 701 C C . PHE A 1 88 ? 3.079 -1.912 -10.763 1.00 91.31 88 PHE A C 1
ATOM 703 O O . PHE A 1 88 ? 2.645 -1.606 -9.650 1.00 91.31 88 PHE A O 1
ATOM 710 N N . ILE A 1 89 ? 2.303 -2.548 -11.647 1.00 93.69 89 ILE A N 1
ATOM 711 C CA . ILE A 1 89 ? 0.917 -2.938 -11.329 1.00 93.69 89 ILE A CA 1
ATOM 712 C C . ILE A 1 89 ? 0.847 -3.956 -10.176 1.00 93.69 89 ILE A C 1
ATOM 714 O O . ILE A 1 89 ? -0.138 -3.990 -9.438 1.00 93.69 89 ILE A O 1
ATOM 718 N N . ASN A 1 90 ? 1.919 -4.725 -9.946 1.00 92.69 90 ASN A N 1
ATOM 719 C CA . ASN A 1 90 ? 2.023 -5.658 -8.820 1.00 92.69 90 ASN A CA 1
ATOM 720 C C . ASN A 1 90 ? 2.053 -4.961 -7.455 1.00 92.69 90 ASN A C 1
ATOM 722 O O . ASN A 1 90 ? 1.815 -5.603 -6.434 1.00 92.69 90 ASN A O 1
ATOM 726 N N . PHE A 1 91 ? 2.294 -3.650 -7.407 1.00 92.88 91 PHE A N 1
ATOM 727 C CA . PHE A 1 91 ? 2.290 -2.907 -6.148 1.00 92.88 91 PHE A CA 1
ATOM 728 C C . PHE A 1 91 ? 0.867 -2.628 -5.657 1.00 92.88 91 PHE A C 1
ATOM 730 O O . PHE A 1 91 ? 0.659 -2.478 -4.455 1.00 92.88 91 PHE A O 1
ATOM 737 N N . ILE A 1 92 ? -0.131 -2.632 -6.549 1.00 94.38 92 ILE A N 1
ATOM 738 C CA . ILE A 1 92 ? -1.544 -2.437 -6.195 1.00 94.38 92 ILE A CA 1
ATOM 739 C C . ILE A 1 92 ? -2.025 -3.483 -5.178 1.00 94.38 92 ILE A C 1
ATOM 741 O O . ILE A 1 92 ? -2.470 -3.086 -4.098 1.00 94.38 92 ILE A O 1
ATOM 745 N N . PRO A 1 93 ? -1.950 -4.801 -5.452 1.00 94.75 93 PRO A N 1
ATOM 746 C CA . PRO A 1 93 ? -2.396 -5.804 -4.490 1.00 94.75 93 PRO A CA 1
ATOM 747 C C . PRO A 1 93 ? -1.584 -5.769 -3.192 1.00 94.75 93 PRO A C 1
ATOM 749 O O . PRO A 1 93 ? -2.165 -5.948 -2.125 1.00 94.75 93 PRO A O 1
ATOM 752 N N . ILE A 1 94 ? -0.281 -5.468 -3.247 1.00 92.94 94 ILE A N 1
ATOM 753 C CA . ILE A 1 94 ? 0.563 -5.313 -2.050 1.00 92.94 94 ILE A CA 1
ATOM 754 C C . ILE A 1 94 ? 0.062 -4.151 -1.179 1.00 92.94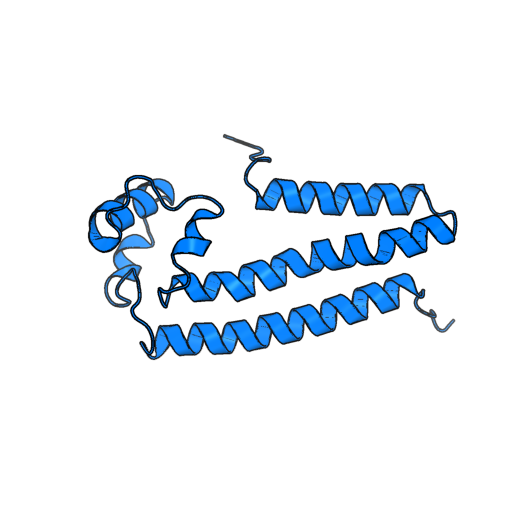 94 ILE A C 1
ATOM 756 O O . ILE A 1 94 ? -0.089 -4.302 0.037 1.00 92.94 94 ILE A O 1
ATOM 760 N N . ALA A 1 95 ? -0.242 -3.005 -1.794 1.00 92.94 95 ALA A N 1
ATOM 761 C CA . ALA A 1 95 ? -0.781 -1.836 -1.108 1.00 92.94 95 ALA A CA 1
ATOM 762 C C . ALA A 1 95 ? -2.169 -2.114 -0.512 1.00 92.94 95 ALA A C 1
ATOM 764 O O . ALA A 1 95 ? -2.434 -1.721 0.622 1.00 92.94 95 ALA A O 1
ATOM 765 N N . ILE A 1 96 ? -3.035 -2.838 -1.232 1.00 92.62 96 ILE A N 1
ATOM 766 C CA . ILE A 1 96 ? -4.350 -3.259 -0.729 1.00 92.62 96 ILE A CA 1
ATOM 767 C C . ILE A 1 96 ? -4.183 -4.175 0.485 1.00 92.62 96 ILE A C 1
ATOM 769 O O . ILE A 1 96 ? -4.732 -3.876 1.541 1.00 92.62 96 ILE A O 1
ATOM 773 N N . LEU A 1 97 ? -3.402 -5.252 0.370 1.00 93.00 97 LEU A N 1
ATOM 774 C CA . LEU A 1 97 ? -3.198 -6.217 1.456 1.00 93.00 97 LEU A CA 1
ATOM 775 C C . LEU A 1 97 ? -2.624 -5.552 2.712 1.00 93.00 97 LEU A C 1
ATOM 777 O O . LEU A 1 97 ? -3.082 -5.832 3.818 1.00 93.00 97 LEU A O 1
ATOM 781 N N . SER A 1 98 ? -1.682 -4.624 2.541 1.00 91.06 98 SER A N 1
ATOM 782 C CA . SER A 1 98 ? -1.098 -3.865 3.654 1.00 91.06 98 SER A CA 1
ATOM 783 C C . SER A 1 98 ? -2.085 -2.848 4.244 1.00 91.06 98 SER A C 1
ATOM 785 O O . SER A 1 98 ? -2.128 -2.644 5.456 1.00 91.06 98 SER A O 1
ATOM 787 N N . GLY A 1 99 ? -2.910 -2.222 3.399 1.00 92.50 99 GLY A N 1
ATOM 788 C CA . GLY A 1 99 ? -3.893 -1.212 3.792 1.00 92.50 99 GLY A CA 1
ATOM 789 C C . GLY A 1 99 ? -5.159 -1.773 4.443 1.00 92.50 99 GLY A C 1
ATOM 790 O O . GLY A 1 99 ? 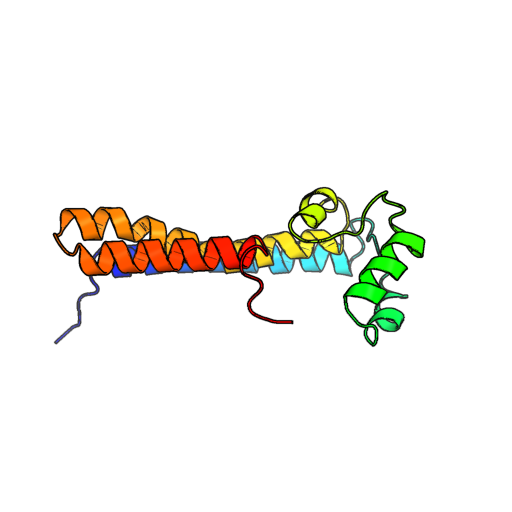-5.792 -1.074 5.235 1.00 92.50 99 GLY A O 1
ATOM 791 N N . VAL A 1 100 ? -5.523 -3.033 4.178 1.00 94.44 100 VAL A N 1
ATOM 792 C CA . VAL A 1 100 ? -6.712 -3.683 4.767 1.00 94.44 100 VAL A CA 1
ATOM 793 C C . VAL A 1 100 ? -6.671 -3.632 6.292 1.00 94.44 100 VAL A C 1
ATOM 795 O O . VAL A 1 100 ? -7.683 -3.317 6.910 1.00 94.44 100 VAL A O 1
ATOM 798 N N . THR A 1 101 ? -5.506 -3.833 6.906 1.00 91.62 101 THR A N 1
ATOM 799 C CA . THR A 1 101 ? -5.341 -3.740 8.364 1.00 91.62 101 THR A CA 1
ATOM 800 C C . THR A 1 101 ? -5.739 -2.363 8.907 1.00 91.62 101 THR A C 1
ATOM 802 O O . THR A 1 101 ? -6.436 -2.278 9.918 1.00 91.62 101 THR A O 1
ATOM 805 N N . ILE A 1 102 ? -5.373 -1.282 8.207 1.00 93.81 102 ILE A N 1
ATOM 806 C CA . ILE A 1 102 ? -5.750 0.095 8.570 1.00 93.81 102 ILE A CA 1
ATOM 807 C C . ILE A 1 102 ? -7.273 0.244 8.523 1.00 93.81 102 ILE A C 1
ATOM 809 O O . ILE A 1 102 ? -7.882 0.762 9.459 1.00 93.81 102 ILE A O 1
ATOM 813 N N . ILE A 1 103 ? -7.902 -0.263 7.458 1.00 93.81 103 ILE A N 1
ATOM 814 C CA . ILE A 1 103 ? -9.360 -0.232 7.287 1.00 93.81 103 ILE A CA 1
ATOM 815 C C . ILE A 1 103 ? -10.051 -1.012 8.410 1.00 93.81 103 ILE A C 1
ATOM 817 O O . ILE A 1 103 ? -11.029 -0.525 8.974 1.00 93.81 103 ILE A O 1
ATOM 821 N N . CYS A 1 104 ? -9.537 -2.189 8.774 1.00 92.81 104 CYS A N 1
ATOM 822 C CA . CYS A 1 104 ? -10.095 -3.001 9.848 1.00 92.81 104 CYS A CA 1
ATOM 823 C C . CYS A 1 104 ? -10.085 -2.262 11.194 1.00 92.81 104 CYS A C 1
ATOM 825 O O . CYS A 1 104 ? -11.099 -2.261 11.893 1.00 92.81 104 CYS A O 1
ATOM 827 N N . TYR A 1 105 ? -8.982 -1.588 11.542 1.00 92.62 105 TYR A N 1
ATOM 828 C CA . TYR A 1 105 ? -8.910 -0.783 12.765 1.00 92.62 105 TYR A CA 1
ATOM 829 C C . TYR A 1 105 ? -9.873 0.402 12.740 1.00 92.62 105 TYR A C 1
ATOM 831 O O . TYR A 1 105 ? -10.599 0.630 13.706 1.00 92.62 105 TYR A O 1
ATOM 839 N N . LEU A 1 106 ? -9.953 1.123 11.622 1.00 93.62 106 LEU A N 1
ATOM 840 C CA . LEU A 1 106 ? -10.892 2.236 11.482 1.00 93.62 106 LEU A CA 1
ATOM 841 C C . LEU A 1 106 ? -12.357 1.774 11.550 1.00 93.62 106 LEU A C 1
ATOM 843 O O . LEU A 1 106 ? -13.200 2.486 12.094 1.00 93.62 106 LEU A O 1
ATOM 847 N N . ALA A 1 107 ? -12.667 0.576 11.051 1.00 92.38 107 ALA A N 1
ATOM 848 C CA . ALA A 1 107 ? -14.020 0.028 11.047 1.00 92.38 107 ALA A CA 1
ATOM 849 C C . ALA A 1 107 ? -14.530 -0.361 12.445 1.00 92.38 107 ALA A C 1
ATOM 851 O O . ALA A 1 107 ? -15.726 -0.234 12.709 1.00 92.38 107 ALA A O 1
ATOM 852 N N . ILE A 1 108 ? -13.653 -0.806 13.354 1.00 91.94 108 ILE A N 1
ATOM 853 C CA . ILE A 1 108 ? -14.050 -1.187 14.724 1.00 91.94 108 ILE A CA 1
ATOM 854 C C . ILE A 1 108 ? -14.193 0.014 15.671 1.00 91.94 108 ILE A C 1
ATOM 856 O O . ILE A 1 108 ? -14.925 -0.062 16.660 1.00 91.94 108 ILE A O 1
ATOM 860 N N . VAL A 1 109 ? -13.541 1.143 15.367 1.00 92.00 109 VAL A N 1
ATOM 861 C CA . VAL A 1 109 ? -13.523 2.348 16.216 1.00 92.00 109 VAL A CA 1
ATOM 862 C C . VAL A 1 109 ? -14.927 2.873 16.566 1.00 92.00 109 VAL A C 1
ATOM 864 O O . VAL A 1 109 ? -15.185 3.110 17.751 1.00 92.00 109 VAL A O 1
ATOM 867 N N . PRO A 1 110 ? -15.877 3.020 15.618 1.00 88.00 110 PRO A N 1
ATOM 868 C CA . PRO A 1 110 ? -17.233 3.460 15.943 1.00 88.00 110 PRO A CA 1
ATOM 869 C C . PRO A 1 110 ? -17.968 2.516 16.905 1.00 88.00 110 PRO A C 1
ATOM 871 O O . PRO A 1 110 ? -18.736 2.987 17.745 1.00 88.00 110 PRO A O 1
ATOM 874 N N . GLY A 1 111 ? -17.739 1.201 16.801 1.00 87.69 111 GLY A N 1
ATOM 875 C CA . GLY A 1 111 ? -18.318 0.197 17.702 1.00 87.69 111 GLY A CA 1
ATOM 876 C C . GLY A 1 111 ? -17.781 0.333 19.128 1.00 87.69 111 GLY A C 1
ATOM 877 O O . GLY A 1 111 ? -18.555 0.437 20.081 1.00 87.69 111 GLY A O 1
ATOM 878 N N . LEU A 1 112 ? -16.460 0.484 19.262 1.00 88.19 112 LEU A N 1
ATOM 879 C CA . LEU A 1 112 ? -15.791 0.682 20.553 1.00 88.19 112 LEU A CA 1
ATOM 880 C C . LEU A 1 112 ? -16.258 1.960 21.266 1.00 88.19 112 LEU A C 1
ATOM 882 O O . LEU A 1 112 ? -16.539 1.934 22.465 1.00 88.19 112 LEU A O 1
ATOM 886 N N . PHE A 1 113 ? -16.423 3.071 20.537 1.00 88.25 113 PHE A N 1
ATOM 887 C CA . PHE A 1 113 ? -16.960 4.303 21.123 1.00 88.25 113 PHE A CA 1
ATOM 888 C C . PHE A 1 113 ? -18.402 4.146 21.615 1.00 88.25 113 PHE A C 1
ATOM 890 O O . PHE A 1 113 ? -18.727 4.641 22.695 1.00 88.25 113 PHE A O 1
ATOM 897 N N . LYS A 1 114 ? -19.257 3.437 20.865 1.00 88.62 114 LYS A N 1
ATOM 898 C CA . LYS A 1 114 ? -20.651 3.173 21.264 1.00 88.62 114 LYS A CA 1
ATOM 899 C C . LYS A 1 114 ? -20.750 2.296 22.512 1.00 88.62 114 LYS A C 1
ATOM 901 O O . LYS A 1 114 ? -21.669 2.482 23.303 1.00 88.62 114 LYS A O 1
ATOM 906 N N . ARG A 1 115 ? -19.805 1.374 22.706 1.00 84.75 115 ARG A N 1
ATOM 907 C CA . ARG A 1 115 ? -19.744 0.482 23.876 1.00 84.75 115 ARG A CA 1
ATOM 908 C C . ARG A 1 115 ? -19.103 1.115 25.114 1.00 84.75 115 ARG A C 1
ATOM 910 O O . ARG A 1 115 ? -19.143 0.521 26.184 1.00 84.75 115 ARG A O 1
ATOM 917 N N . GLY A 1 116 ? -18.557 2.327 24.989 1.00 86.25 116 GLY A N 1
ATOM 918 C CA . GLY A 1 116 ? -17.889 3.034 26.085 1.00 86.25 116 GLY A CA 1
ATOM 919 C C . GLY A 1 116 ? -16.422 2.642 26.286 1.00 86.25 116 GLY A C 1
ATOM 920 O O . GLY A 1 116 ? -15.761 3.203 27.161 1.00 86.25 116 GLY A O 1
ATOM 921 N N . ASP A 1 117 ? -15.882 1.770 25.433 1.00 89.06 117 ASP A N 1
ATOM 922 C CA . ASP A 1 117 ? -14.511 1.251 25.469 1.00 89.06 117 ASP A CA 1
ATOM 923 C C . ASP A 1 117 ? -13.507 2.264 24.877 1.00 89.06 117 ASP A C 1
ATOM 925 O O . ASP A 1 117 ? -12.762 1.994 23.933 1.00 89.06 117 ASP A O 1
ATOM 929 N N . LYS A 1 118 ? -13.487 3.482 25.438 1.00 89.19 118 LYS A N 1
ATOM 930 C CA . LYS A 1 118 ? -12.740 4.634 24.898 1.00 89.19 118 LYS A CA 1
ATOM 931 C C . LYS A 1 118 ? -11.234 4.390 24.799 1.00 89.19 118 LYS A C 1
ATOM 933 O O . LYS A 1 118 ? -10.619 4.844 23.842 1.00 89.19 118 LYS A O 1
ATOM 938 N N . ALA A 1 119 ? -10.644 3.674 25.758 1.00 91.69 119 ALA A N 1
ATOM 939 C CA . ALA A 1 119 ? -9.217 3.354 25.733 1.00 91.69 119 ALA A CA 1
ATOM 940 C C . ALA A 1 119 ? -8.854 2.499 24.506 1.00 91.69 119 ALA A C 1
ATOM 942 O O . ALA A 1 119 ? -7.922 2.830 23.778 1.00 91.69 119 ALA A O 1
ATOM 943 N N . TYR A 1 120 ? -9.641 1.457 24.223 1.00 89.31 120 TYR A N 1
ATOM 944 C CA . TYR A 1 120 ? -9.448 0.602 23.051 1.00 89.31 120 TYR A CA 1
ATOM 945 C C . TYR A 1 120 ? -9.699 1.351 21.740 1.00 89.31 120 TYR A C 1
ATOM 947 O O . TYR A 1 120 ? -8.948 1.170 20.785 1.00 89.31 120 TYR A O 1
ATOM 955 N N . ALA A 1 121 ? -10.699 2.238 21.699 1.00 90.69 121 ALA A N 1
ATOM 956 C CA . ALA A 1 121 ? -10.955 3.073 20.525 1.00 90.69 121 ALA A CA 1
ATOM 957 C C . ALA A 1 121 ? -9.772 4.008 20.209 1.00 90.69 121 ALA A C 1
ATOM 959 O O . ALA A 1 121 ? -9.382 4.143 19.050 1.00 90.69 121 ALA A O 1
ATOM 960 N N . ILE A 1 122 ? -9.175 4.622 21.238 1.00 93.88 122 ILE A N 1
ATOM 961 C CA . ILE A 1 122 ? -7.994 5.484 21.087 1.00 93.88 122 ILE A CA 1
ATOM 962 C C . ILE A 1 122 ? -6.787 4.671 20.611 1.00 93.88 122 ILE A C 1
ATOM 964 O O . ILE A 1 122 ? -6.086 5.122 19.710 1.00 93.88 122 ILE A O 1
ATOM 968 N N . MET A 1 123 ? -6.562 3.475 21.164 1.00 93.38 123 MET A N 1
ATOM 969 C CA . MET A 1 123 ? -5.472 2.600 20.714 1.00 93.38 123 MET A CA 1
ATOM 970 C C . MET A 1 123 ? -5.632 2.202 19.243 1.00 93.38 123 MET A C 1
ATOM 972 O O . MET A 1 123 ? -4.692 2.362 18.475 1.00 93.38 123 MET A O 1
ATOM 976 N N . ALA A 1 124 ? -6.829 1.786 18.819 1.00 92.75 124 ALA A N 1
ATOM 977 C CA . ALA A 1 124 ? -7.088 1.438 17.420 1.00 92.75 124 ALA A CA 1
ATOM 978 C C . ALA A 1 124 ? -6.878 2.630 16.464 1.00 92.75 124 ALA A C 1
ATOM 980 O O . ALA A 1 124 ? -6.327 2.468 15.376 1.00 92.75 124 ALA A O 1
ATOM 981 N N . LEU A 1 125 ? -7.269 3.843 16.875 1.00 94.62 125 LEU A N 1
ATOM 982 C CA . LEU A 1 125 ? -6.982 5.065 16.115 1.00 94.62 125 LEU A CA 1
ATOM 983 C C . LEU A 1 125 ? -5.480 5.365 16.045 1.00 94.62 125 LEU A C 1
ATOM 985 O O . LEU A 1 125 ? -4.988 5.747 14.985 1.00 94.62 125 LEU A O 1
ATOM 989 N N . ALA A 1 126 ? -4.755 5.191 17.151 1.00 95.06 126 ALA A N 1
ATOM 990 C CA . ALA A 1 126 ? -3.311 5.382 17.191 1.00 95.06 126 ALA A CA 1
ATOM 991 C C . ALA A 1 126 ? -2.586 4.372 16.286 1.00 95.06 126 ALA A C 1
ATOM 993 O O . ALA A 1 126 ? -1.713 4.769 15.520 1.00 95.06 126 ALA A O 1
ATOM 994 N N . GLU A 1 127 ? -2.984 3.097 16.302 1.00 93.50 127 GLU A N 1
ATOM 995 C CA . GLU A 1 127 ? -2.443 2.065 15.410 1.00 93.50 127 GLU A CA 1
ATOM 996 C C . GLU A 1 127 ? -2.709 2.396 13.938 1.00 93.50 127 GLU A C 1
ATOM 998 O O . GLU A 1 127 ? -1.780 2.391 13.128 1.00 93.50 127 GLU A O 1
ATOM 1003 N N . ALA A 1 128 ? -3.941 2.777 13.587 1.00 93.94 128 ALA A N 1
ATOM 1004 C CA . ALA A 1 128 ? -4.268 3.211 12.230 1.00 93.94 128 ALA A CA 1
ATOM 1005 C C . ALA A 1 128 ? -3.431 4.429 11.796 1.00 93.94 128 ALA A C 1
ATOM 1007 O O . ALA A 1 128 ? -2.949 4.477 10.660 1.00 93.94 128 ALA A O 1
ATOM 1008 N N . ALA A 1 129 ? -3.210 5.394 12.695 1.00 93.38 129 ALA A N 1
ATOM 1009 C CA . ALA A 1 129 ? -2.372 6.560 12.430 1.00 93.38 129 ALA A CA 1
ATOM 1010 C C . ALA A 1 129 ? -0.900 6.176 12.214 1.00 93.38 129 ALA A C 1
ATOM 1012 O O . ALA A 1 129 ? -0.301 6.619 11.237 1.00 93.38 129 ALA A O 1
ATOM 1013 N N . ILE A 1 130 ? -0.331 5.316 13.065 1.00 93.00 130 ILE A N 1
ATOM 1014 C CA . ILE A 1 130 ? 1.051 4.831 12.936 1.00 93.00 130 ILE A CA 1
ATOM 1015 C C . ILE A 1 130 ? 1.242 4.097 11.609 1.00 93.00 130 ILE A C 1
ATOM 1017 O O . ILE A 1 130 ? 2.182 4.400 10.880 1.00 93.00 130 ILE A O 1
ATOM 1021 N N . LEU A 1 131 ? 0.335 3.182 11.255 1.00 91.62 131 LEU A N 1
ATOM 1022 C CA . LEU A 1 131 ? 0.406 2.444 9.992 1.00 91.62 131 LEU A CA 1
ATOM 1023 C C . LEU A 1 131 ? 0.315 3.378 8.778 1.00 91.62 131 LEU A C 1
ATOM 1025 O O . LEU A 1 131 ? 1.056 3.214 7.811 1.00 91.62 131 LEU A O 1
ATOM 1029 N N . THR A 1 132 ? -0.545 4.396 8.843 1.00 89.62 132 THR A N 1
ATOM 1030 C CA . THR A 1 132 ? -0.685 5.395 7.771 1.00 89.62 132 THR A CA 1
ATOM 1031 C C . THR A 1 132 ? 0.573 6.255 7.635 1.00 89.62 132 THR A C 1
ATOM 1033 O O . THR A 1 132 ? 1.029 6.528 6.526 1.00 89.62 132 THR A O 1
ATOM 1036 N N . LEU A 1 133 ? 1.161 6.668 8.758 1.00 89.44 133 LEU A N 1
ATOM 1037 C CA . LEU A 1 133 ? 2.388 7.460 8.790 1.00 89.44 133 LEU A CA 1
ATOM 1038 C C . LEU A 1 133 ? 3.630 6.655 8.366 1.00 89.44 133 LEU A C 1
ATOM 1040 O O . LEU A 1 133 ? 4.544 7.208 7.756 1.00 89.44 133 LEU A O 1
ATOM 1044 N N . ALA A 1 134 ? 3.661 5.353 8.658 1.00 86.75 134 ALA A N 1
ATOM 1045 C CA . ALA A 1 134 ? 4.679 4.440 8.149 1.00 86.75 134 ALA A CA 1
ATOM 1046 C C . ALA A 1 134 ? 4.543 4.271 6.628 1.00 86.75 134 ALA A C 1
ATOM 1048 O O . ALA A 1 134 ? 5.525 4.393 5.901 1.00 86.75 134 ALA A O 1
ATOM 1049 N N . ALA A 1 135 ? 3.316 4.085 6.129 1.00 85.50 135 ALA A N 1
ATOM 1050 C CA . ALA A 1 135 ? 3.043 3.969 4.696 1.00 85.50 135 ALA A CA 1
ATOM 1051 C C . ALA A 1 135 ? 3.345 5.259 3.910 1.00 85.50 135 ALA A C 1
ATOM 1053 O O . ALA A 1 135 ? 3.677 5.197 2.729 1.00 85.50 135 ALA A O 1
ATOM 1054 N N . SER A 1 136 ? 3.247 6.435 4.539 1.00 82.06 136 SER A N 1
ATOM 1055 C CA . SER A 1 136 ? 3.579 7.710 3.893 1.00 82.06 136 SER A CA 1
ATOM 1056 C C . SER A 1 136 ? 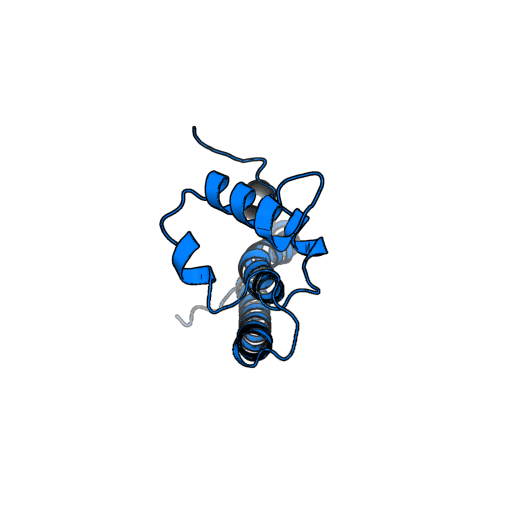5.079 8.001 3.819 1.00 82.06 136 SER A C 1
ATOM 1058 O O . SER A 1 136 ? 5.469 8.943 3.131 1.00 82.06 136 SER A O 1
ATOM 1060 N N . GLY A 1 137 ? 5.914 7.220 4.511 1.00 74.38 137 GLY A N 1
ATOM 1061 C CA . GLY A 1 137 ? 7.352 7.469 4.623 1.00 74.38 137 GLY A CA 1
ATOM 1062 C C . GLY A 1 137 ? 7.713 8.655 5.527 1.00 74.38 137 GLY A C 1
ATOM 1063 O O . GLY A 1 137 ? 8.883 9.013 5.609 1.00 74.38 137 GLY A O 1
ATOM 1064 N N . LEU A 1 138 ? 6.736 9.262 6.219 1.00 69.44 138 LEU A N 1
ATOM 1065 C CA . LEU A 1 138 ? 6.973 10.344 7.185 1.00 69.44 138 LEU A CA 1
ATOM 1066 C C . LEU A 1 138 ? 7.545 9.817 8.507 1.00 69.44 138 LEU A C 1
ATOM 1068 O O . LEU A 1 138 ? 8.323 10.506 9.162 1.00 69.44 138 LEU A O 1
ATOM 1072 N N . LEU A 1 139 ? 7.185 8.589 8.893 1.00 61.06 139 LEU A N 1
ATOM 1073 C CA . LEU A 1 139 ? 7.838 7.864 9.983 1.00 61.06 139 LEU A CA 1
ATOM 1074 C C . LEU A 1 139 ? 9.021 7.054 9.441 1.00 61.06 139 LEU A C 1
ATOM 1076 O O . LEU A 1 139 ? 8.966 5.830 9.354 1.00 61.06 139 LEU A O 1
ATOM 1080 N N . ALA A 1 140 ? 10.106 7.743 9.094 1.00 56.09 140 ALA A N 1
ATOM 1081 C CA . ALA A 1 140 ? 11.415 7.119 8.933 1.00 56.09 140 ALA A CA 1
ATOM 1082 C C . ALA A 1 140 ? 12.120 7.115 10.299 1.00 56.09 140 ALA A C 1
ATOM 1084 O O . ALA A 1 140 ? 12.812 8.063 10.669 1.00 56.09 140 ALA A O 1
ATOM 1085 N N . VAL A 1 141 ? 11.897 6.070 11.098 1.00 48.09 141 VAL A N 1
ATOM 1086 C CA . VAL A 1 141 ? 12.687 5.843 12.316 1.00 48.09 141 VAL A CA 1
ATOM 1087 C C . VAL A 1 141 ? 14.027 5.234 11.892 1.00 48.09 141 VAL A C 1
ATOM 1089 O O . VAL A 1 141 ? 14.129 4.021 11.750 1.00 48.09 141 VAL A O 1
ATOM 1092 N N . GLY A 1 142 ? 15.035 6.086 11.680 1.00 42.19 142 GLY A N 1
ATOM 1093 C CA . GLY A 1 142 ? 16.449 5.693 11.605 1.00 42.19 142 GLY A CA 1
ATOM 1094 C C . GLY A 1 142 ? 17.166 6.032 10.292 1.00 42.19 142 GLY A C 1
ATOM 1095 O O . GLY A 1 142 ? 16.830 5.496 9.238 1.00 42.19 142 GLY A O 1
ATOM 1096 N N . HIS A 1 143 ? 18.188 6.886 10.404 1.00 34.53 143 HIS A N 1
ATOM 1097 C CA . HIS A 1 143 ? 19.453 6.735 9.680 1.00 34.53 143 HIS A CA 1
ATOM 1098 C C . HIS A 1 143 ? 20.415 5.949 10.572 1.00 34.53 143 HIS A C 1
ATOM 1100 O O . HIS A 1 143 ? 20.344 6.161 11.807 1.00 34.53 143 HIS A O 1
#

Foldseek 3Di:
DPPDDDPLRVLLVVLLVVLLVVLVVQLVVLVCCLVVVVAAAQDDPVCVVVLPPPDPVVSQVVSCVPGVVDPDGCDQPSLVVVCSHSVSVSVVSVCSNLCSLLVSLVVSLVVCVVVVVVVSSVVSVVVSVVSVCVSRVVPPPDD

pLDDT: mean 87.81, std 10.75, range [34.53, 97.06]

Sequence (143 aa):
MSSKATEEQLLYANILEKGMLVGLILMFITFALYVFGIMPAAIPVSEISSYWNQPVHDYLVAINENFLHWDHLVTGWSWIKLIGMGDFINFIPIAILSGVTIICYLAIVPGLFKRGDKAYAIMALAEAAILTLAASGLLAVGH

Radius of gyration: 19.64 Å; chains: 1; bounding box: 43×37×49 Å

=== Feature glossary ===
Reading guide. The protein is described through the following features:

Foldseek 3Di. A 3Di character summarizes, for each residue, the relative orientation of the Cα frame of its nearest spatial neighbor. Because it encodes fold topology rather than chemistry, 3Di alignments detect remote structural similarity that sequence alignment misses.

Contact-map, Ramachandran, and PAE plots. Plot images: a contact map (which residues are close in 3D, as an N×N binary image), a Ramachandran scatter (backbone torsion angles, revealing secondary-structure composition at a glance), and — for AlphaFold structures — a PAE heatmap (pairwise prediction confidence).

Radius of gyration, Cα contacts, bounding box. Radius of gyration (Rg) is the root-mean-square distance of Cα atoms from their centroid — a single number for overall size and compactness. A globular domain of N residues has Rg ≈ 2.2·N^0.38 Å; an extended or disordered chain has a much larger Rg. The Cα contact count is the number of residue pairs whose Cα atoms are within 8 Å and are more than four positions apart in sequence — a standard proxy for tertiary packing density. The bounding box is the smallest axis-aligned box enclosing all Cα atoms.

Secondary structure (8-state, DSSP). Eight-state secondary structure (DSSP): H is the canonical α-helix, G the tighter 3₁₀-helix, I the wider π-helix; E/B are β-structure, T and S are turns and bends, and '-' is everything else. DSSP derives these from the pattern of main-chain N–H···O=C hydrogen bonds, not from the sequence.

B-factor. B-factor (Debye–Waller factor) reflects atomic displacement in the crystal lattice. It is an experimental observable (units Å²), not a prediction; low values mean the atom is pinned down, high values mean it moves or is heterogeneous across the crystal.

pLDDT. pLDDT is the predicted lDDT-Cα score: AlphaFold's confidence that the local environment of each residue (all inter-atomic distances within 15 Å) is correctly placed. It is a per-residue number between 0 and 100, with higher meaning more reliable.

Nearest PDB structures. Nearest PDB neighbors are the top structural matches found by Foldseek when searching this structure against the entire Protein Data Bank. Each hit reports a TM-score (0 to 1; >0.5 almost always implies the same fold) and an E-value. These are *structural* homologs — they may share no detectable sequence similarity.

Solvent-accessible surface area. Accessible surface area quantifies burial. A residue with SASA near zero is packed into the hydrophobic core; one with SASA >100 Å² sits on the surface. Computed here via the Shrake–Rupley numerical algorithm with a 1.4 Å probe.

Rendered structure images. Structure images are PyMOL renders from six orthogonal camera directions. Cartoon representation draws helices as coils and strands as arrows; sticks shows the backbone as bonds; surface shows the solvent-excluded envelope. Rainbow coloring maps sequence position to hue (blue→red, N→C); chain coloring assigns a distinct color per polypeptide.

Backbone torsions (φ/ψ). φ (phi) and ψ (psi) are the two rotatable backbone dihedrals per residue: φ is the C(i-1)–N–Cα–C torsion, ψ is the N–Cα–C–N(i+1) torsion, both in degrees on (−180°, 180°]. α-helical residues cluster near (−60°, −45°); β-strand residues near (−120°, +130°). A Ramachandran plot is simply a scatter of (φ, ψ) for every residue.

Predicted aligned error. Predicted Aligned Error (PAE) is an AlphaFold confidence matrix: entry (i, j) is the expected error in the position of residue j, in ångströms, when the prediction is superimposed on the true structure at residue i. Low PAE within a block of residues means that block is internally rigid and well-predicted; high PAE between two blocks means their relative placement is uncertain even if each block individually is confident.

mmCIF coordinates. Structure coordinates are given as an mmCIF _atom_site loop: one row per atom with element, residue name, chain id, sequence number, and x/y/z position in Å. Only the four main-chain atoms per residue are included here; side chains are omitted to keep the record compact.

InterPro / GO / CATH / organism. Database cross-references. InterPro integrates a dozen domain/family signature databases into unified entries with residue-range hits. GO terms attach function/process/location labels with evidence codes. CATH codes position the fold in a four-level structural taxonomy. Organism is the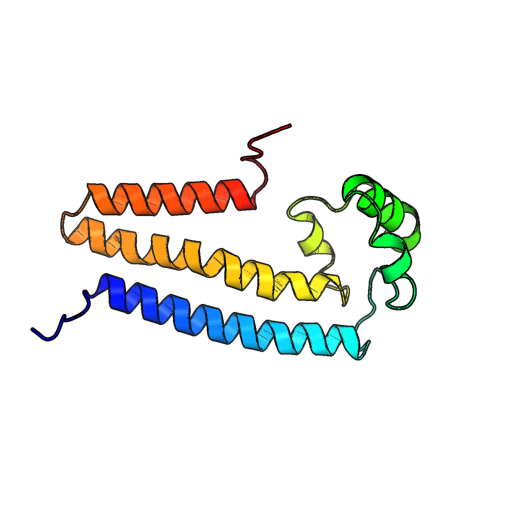 NCBI-taxonomy species name.

Secondary structure (3-state, P-SEA). SS3 is a coarse helix/strand/coil call (letters a/b/c) made by the P-SEA algorithm from inter-Cα distances and dihedrals. It is less detailed than DSSP but needs only Cα positions.

Sequence. Sequence gives the chain of amino acids in standard one-letter code (A=alanine, C=cysteine, …, Y=tyrosine), read N→C. It is the only feature that is directly encoded by the gene; all structural features are derived from the folded form of this sequence.